Protein AF-X1V3J0-F1 (afdb_monomer)

InterPro domains:
  IPR014027 UDP-glucose/GDP-mannose dehydrogenase, C-terminal [PF03720] (26-99)
  IPR014027 UDP-glucose/GDP-mannose dehydrogenase, C-terminal [SM00984] (26-99)
  IPR017476 UDP-glucose/GDP-mannose dehydrogenase [PIRSF000124] (13-97)
  IPR028359 UDP-N-acetyl-D-mannosamine/glucosamine dehydrogenase [PIRSF500136] (1-100)
  IPR028359 UDP-N-acetyl-D-mannosamine/glucosamine dehydrogenase [PTHR43491] (1-100)
  IPR036220 UDP-glucose/GDP-mannose dehydrogenase, C-terminal domain superfamily [SSF52413] (12-100)

Foldseek 3Di:
DLVVVLVVVQVVCVVVPHHLAAAEEEEEDQALAAPDLHNVVGSSLVNVVVSVVSNHHYAYAYPNDQWDDDPPDIHGHDDDDPVSVVRGSYYHYSYDYPVD

Structure (mmCIF, N/CA/C/O backbone):
data_AF-X1V3J0-F1
#
_entry.id   AF-X1V3J0-F1
#
loop_
_atom_site.group_PDB
_atom_site.id
_atom_site.type_symbol
_atom_site.label_atom_id
_atom_site.label_alt_id
_atom_site.label_comp_id
_atom_site.label_asym_id
_atom_site.label_entity_id
_atom_site.label_seq_id
_atom_site.pdbx_PDB_ins_code
_atom_site.Cartn_x
_atom_site.Cartn_y
_atom_site.Cartn_z
_atom_site.occupancy
_atom_site.B_iso_or_equiv
_atom_site.auth_seq_id
_atom_site.auth_comp_id
_atom_site.auth_asym_id
_atom_site.auth_atom_id
_atom_site.pdbx_PDB_model_num
ATOM 1 N N . MET A 1 1 ? -3.142 12.575 -9.954 1.00 85.50 1 MET A N 1
ATOM 2 C CA . MET A 1 1 ? -4.172 11.800 -9.226 1.00 85.50 1 MET A CA 1
ATOM 3 C C . MET A 1 1 ? -3.793 11.268 -7.834 1.00 85.50 1 MET A C 1
ATOM 5 O O . MET A 1 1 ? -4.730 11.029 -7.088 1.00 85.50 1 MET A O 1
ATOM 9 N N . PRO A 1 2 ? -2.517 11.148 -7.395 1.00 94.25 2 PRO A N 1
ATOM 10 C CA . PRO A 1 2 ? -2.204 10.645 -6.043 1.00 94.25 2 PRO A CA 1
ATOM 11 C C . PRO A 1 2 ? -2.927 11.350 -4.882 1.00 94.25 2 PRO A C 1
ATOM 13 O O . PRO A 1 2 ? -3.399 10.690 -3.968 1.00 94.25 2 PRO A O 1
ATOM 16 N N . PHE A 1 3 ? -3.080 12.678 -4.946 1.00 96.25 3 PHE A N 1
ATOM 17 C CA . PHE A 1 3 ? -3.808 13.443 -3.927 1.00 96.25 3 PHE A CA 1
ATOM 18 C C . PHE A 1 3 ? -5.283 13.051 -3.825 1.00 96.25 3 PHE A C 1
ATOM 20 O O . PHE A 1 3 ? -5.779 12.847 -2.725 1.00 96.25 3 PHE A O 1
ATOM 27 N N . TYR A 1 4 ? -5.959 12.890 -4.966 1.00 97.38 4 TYR A N 1
ATOM 28 C CA . TYR A 1 4 ? -7.360 12.475 -4.996 1.00 97.38 4 TYR A CA 1
ATOM 29 C C . TYR A 1 4 ? -7.553 11.097 -4.352 1.00 97.38 4 TYR A C 1
ATOM 31 O O . TYR A 1 4 ? -8.490 10.909 -3.587 1.00 97.38 4 TYR A O 1
ATOM 39 N N . VAL A 1 5 ? -6.637 10.155 -4.607 1.00 96.94 5 VAL A N 1
ATOM 40 C CA . VAL A 1 5 ? -6.682 8.820 -3.989 1.00 96.94 5 VAL A CA 1
ATOM 41 C C . VAL A 1 5 ? -6.583 8.917 -2.466 1.00 96.94 5 VAL A C 1
ATOM 43 O O . VAL A 1 5 ? -7.355 8.271 -1.769 1.00 96.94 5 VAL A O 1
ATOM 46 N N . VAL A 1 6 ? -5.678 9.749 -1.944 1.00 97.62 6 VAL A N 1
ATOM 47 C CA . VAL A 1 6 ? -5.508 9.934 -0.494 1.00 97.62 6 VAL A CA 1
ATOM 48 C C . VAL A 1 6 ? -6.723 10.613 0.143 1.00 97.62 6 VAL A C 1
ATOM 50 O O . VAL A 1 6 ? -7.170 10.176 1.203 1.00 97.62 6 VAL A O 1
ATOM 53 N N . GLU A 1 7 ? -7.293 11.636 -0.497 1.00 97.75 7 GLU A N 1
ATOM 54 C CA . GLU A 1 7 ? -8.536 12.270 -0.032 1.00 97.75 7 GLU A CA 1
ATOM 55 C C . GLU A 1 7 ? -9.693 11.270 -0.016 1.00 97.75 7 GLU A C 1
ATOM 57 O O . GLU A 1 7 ? -10.337 11.079 1.014 1.00 97.75 7 GLU A O 1
ATOM 62 N N . ARG A 1 8 ? -9.888 10.531 -1.112 1.00 97.81 8 ARG A N 1
ATOM 63 C CA . ARG A 1 8 ? -10.956 9.536 -1.207 1.00 97.81 8 ARG A CA 1
ATOM 64 C C . ARG A 1 8 ? -10.800 8.411 -0.184 1.00 97.81 8 ARG A C 1
ATOM 66 O O . ARG A 1 8 ? -11.783 7.980 0.410 1.00 97.81 8 ARG A O 1
ATOM 73 N N . LEU A 1 9 ? -9.570 7.955 0.046 1.00 97.62 9 LEU A N 1
ATOM 74 C CA . LEU A 1 9 ? -9.253 6.974 1.083 1.00 97.62 9 LEU A CA 1
ATOM 75 C C . LEU A 1 9 ? -9.597 7.517 2.478 1.00 97.62 9 LEU A C 1
ATOM 77 O O . LEU A 1 9 ? -10.180 6.798 3.284 1.00 97.62 9 LEU A O 1
ATOM 81 N N . THR A 1 10 ? -9.299 8.792 2.742 1.00 97.81 10 THR A N 1
ATOM 82 C CA . THR A 1 10 ? -9.641 9.463 4.009 1.00 97.81 10 THR A CA 1
ATOM 83 C C . THR A 1 10 ? -11.155 9.513 4.222 1.00 97.81 10 THR A C 1
ATOM 85 O O . THR A 1 10 ? -11.638 9.196 5.306 1.00 97.81 10 THR A O 1
ATOM 88 N N . GLU A 1 11 ? -11.922 9.867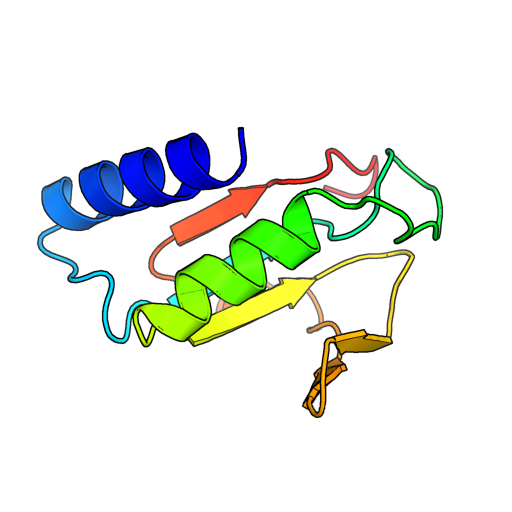 3.188 1.00 98.06 11 GLU A N 1
ATOM 89 C CA . GLU A 1 11 ? -13.389 9.873 3.237 1.00 98.06 11 GLU A CA 1
ATOM 90 C C . GLU A 1 11 ? -13.963 8.488 3.551 1.00 98.06 11 GLU A C 1
ATOM 92 O O . GLU A 1 11 ? -14.861 8.378 4.384 1.00 98.06 11 GLU A O 1
ATOM 97 N N . ILE A 1 12 ? -13.437 7.434 2.916 1.00 98.31 12 ILE A N 1
ATOM 98 C CA . ILE A 1 12 ? -13.880 6.051 3.146 1.00 98.31 12 ILE A CA 1
ATOM 99 C C . ILE A 1 12 ? -13.581 5.628 4.586 1.00 98.31 12 ILE A C 1
ATOM 101 O O . ILE A 1 12 ? -14.480 5.158 5.276 1.00 98.31 12 ILE A O 1
ATOM 105 N N . LEU A 1 13 ? -12.359 5.845 5.082 1.00 98.31 13 LEU A N 1
ATOM 106 C CA . LEU A 1 13 ? -12.008 5.524 6.472 1.00 98.31 13 LEU A CA 1
ATOM 107 C C . LEU A 1 13 ? -12.918 6.252 7.479 1.00 98.31 13 LEU A C 1
ATOM 109 O O . LEU A 1 13 ? -13.386 5.649 8.449 1.00 98.31 13 LEU A O 1
ATOM 113 N N . ASN A 1 14 ? -13.259 7.515 7.210 1.00 97.94 14 ASN A N 1
ATOM 114 C CA . ASN A 1 14 ? -14.159 8.297 8.059 1.00 97.94 14 ASN A CA 1
ATOM 115 C C . ASN A 1 14 ? -15.584 7.724 8.126 1.00 97.94 14 ASN A C 1
ATOM 117 O O . ASN A 1 14 ? -16.217 7.822 9.179 1.00 97.94 14 ASN A O 1
ATOM 121 N N . GLN A 1 15 ? -16.084 7.073 7.069 1.00 98.25 15 GLN A N 1
ATOM 122 C CA . GLN A 1 15 ? -17.380 6.370 7.112 1.00 98.25 15 GLN A CA 1
ATOM 123 C C . GLN A 1 15 ? -17.388 5.240 8.153 1.00 98.25 15 GLN A C 1
ATOM 125 O O . GLN A 1 15 ? -18.432 4.931 8.725 1.00 98.25 15 GLN A O 1
ATOM 130 N N . HIS A 1 16 ? -16.214 4.682 8.456 1.00 97.69 16 HIS A N 1
ATOM 131 C CA . HIS A 1 16 ? -16.005 3.652 9.472 1.00 97.69 16 HIS A CA 1
ATOM 132 C C . HIS A 1 16 ? -15.494 4.210 10.810 1.00 97.69 16 HIS A C 1
ATOM 134 O O . HIS A 1 16 ? -15.184 3.437 11.713 1.00 97.69 16 HIS A O 1
ATOM 140 N N . ARG A 1 17 ? -15.442 5.543 10.970 1.00 97.94 17 ARG A N 1
ATOM 141 C CA . ARG A 1 17 ? -14.883 6.237 12.148 1.00 97.94 17 ARG A CA 1
ATOM 142 C C . ARG A 1 17 ? -13.413 5.897 12.413 1.00 97.94 17 ARG A C 1
ATOM 144 O O . ARG A 1 17 ? -12.965 5.926 13.557 1.00 97.94 17 ARG A O 1
ATOM 151 N N . ILE A 1 18 ? -12.670 5.587 11.355 1.00 98.25 18 ILE A N 1
ATOM 152 C CA . ILE A 1 18 ? -11.234 5.335 11.417 1.00 98.25 18 ILE A CA 1
ATOM 153 C C . ILE A 1 18 ? -10.525 6.613 10.977 1.00 98.25 18 ILE A C 1
ATOM 155 O O . ILE A 1 18 ? -10.721 7.099 9.865 1.00 98.25 18 ILE A O 1
ATOM 159 N N . CYS A 1 19 ? -9.704 7.178 11.857 1.00 97.75 19 CYS A N 1
ATOM 160 C CA . CYS A 1 19 ? -8.856 8.313 11.512 1.00 97.75 19 CYS A CA 1
ATOM 161 C C . CYS A 1 19 ? -7.723 7.851 10.594 1.00 97.75 19 CYS A C 1
ATOM 163 O O . CYS A 1 19 ? -7.133 6.804 10.834 1.00 97.75 19 CYS A O 1
ATOM 165 N N . LEU A 1 20 ? -7.353 8.660 9.596 1.00 98.00 20 LEU A N 1
ATOM 166 C CA . LEU A 1 20 ? -6.206 8.339 8.740 1.00 98.00 20 LEU A CA 1
ATOM 167 C C . LEU A 1 20 ? -4.888 8.246 9.531 1.00 98.00 20 LEU A C 1
ATOM 169 O O . LEU A 1 20 ? -4.055 7.387 9.249 1.00 98.00 20 LEU A O 1
ATOM 173 N N . ASN A 1 21 ? -4.709 9.117 10.527 1.00 98.25 21 ASN A N 1
ATOM 174 C CA . ASN A 1 21 ? -3.570 9.042 11.435 1.00 98.25 21 ASN A CA 1
ATOM 175 C C . ASN A 1 21 ? -3.631 7.721 12.215 1.00 98.25 21 ASN A C 1
ATOM 177 O O . ASN A 1 21 ? -4.600 7.455 12.926 1.00 98.25 21 ASN A O 1
ATOM 181 N N . GLY A 1 22 ? -2.600 6.894 12.057 1.00 98.12 22 GLY A N 1
ATOM 182 C CA . GLY A 1 22 ? -2.506 5.577 12.673 1.00 98.12 22 GLY A CA 1
ATOM 183 C C . GLY A 1 22 ? -3.229 4.453 11.927 1.00 98.12 22 GLY A C 1
ATOM 184 O O . GLY A 1 22 ? -3.012 3.296 12.301 1.00 98.12 22 GLY A O 1
ATOM 185 N N . ALA A 1 23 ? -4.010 4.754 10.878 1.00 98.38 23 ALA A N 1
ATOM 186 C CA . ALA A 1 23 ? -4.683 3.742 10.063 1.00 98.38 23 ALA A CA 1
ATOM 187 C C . ALA A 1 23 ? -3.672 2.811 9.391 1.00 98.38 23 ALA A C 1
ATOM 189 O O . ALA A 1 23 ? -2.640 3.251 8.878 1.00 98.38 23 ALA A O 1
ATOM 190 N N . ARG A 1 24 ? -3.984 1.520 9.369 1.00 98.38 24 ARG A N 1
ATOM 191 C CA . ARG A 1 24 ? -3.199 0.460 8.737 1.00 98.38 24 ARG A CA 1
ATOM 192 C C . ARG A 1 24 ? -3.654 0.296 7.297 1.00 98.38 24 ARG A C 1
ATOM 194 O O . ARG A 1 24 ? -4.735 -0.220 7.031 1.00 98.38 24 ARG A O 1
ATOM 201 N N . ILE A 1 25 ? -2.818 0.732 6.367 1.00 98.38 25 ILE A N 1
ATOM 202 C CA . ILE A 1 25 ? -3.113 0.709 4.937 1.00 98.38 25 ILE A CA 1
ATOM 203 C C . ILE A 1 25 ? -2.225 -0.337 4.281 1.00 98.38 25 ILE A C 1
ATOM 205 O O . ILE A 1 25 ? -0.997 -0.232 4.329 1.00 98.38 25 ILE A O 1
ATOM 209 N N . LEU A 1 26 ? -2.846 -1.327 3.643 1.00 98.25 26 LEU A N 1
ATOM 210 C CA . LEU A 1 26 ? -2.140 -2.301 2.818 1.00 98.25 26 LEU A CA 1
ATOM 211 C C . LEU A 1 26 ? -2.250 -1.906 1.347 1.00 98.25 26 LEU A C 1
ATOM 213 O O . LEU A 1 26 ? -3.340 -1.875 0.784 1.00 98.25 26 LEU A O 1
ATOM 217 N N . ILE A 1 27 ? -1.115 -1.636 0.714 1.00 98.00 27 ILE A N 1
ATOM 218 C CA . ILE A 1 27 ? -1.037 -1.336 -0.713 1.00 98.00 27 ILE A CA 1
ATOM 219 C C . ILE A 1 27 ? -0.735 -2.615 -1.494 1.00 98.00 27 ILE A C 1
ATOM 221 O O . ILE A 1 27 ? 0.239 -3.309 -1.206 1.00 98.00 27 ILE A O 1
ATOM 225 N N . LEU A 1 28 ? -1.552 -2.909 -2.504 1.00 97.81 28 LEU A N 1
ATOM 226 C CA . LEU A 1 28 ? -1.322 -4.001 -3.445 1.00 97.81 28 LEU A CA 1
ATOM 227 C C . LEU A 1 28 ? -0.790 -3.439 -4.768 1.00 97.81 28 LEU A C 1
ATOM 229 O O . LEU A 1 28 ? -1.480 -2.699 -5.479 1.00 97.81 28 LEU A O 1
ATOM 233 N N . GLY A 1 29 ? 0.458 -3.799 -5.065 1.00 96.81 29 GLY A N 1
ATOM 234 C CA . GLY A 1 29 ? 1.233 -3.314 -6.201 1.00 96.81 29 GLY A CA 1
ATOM 235 C C . GLY A 1 29 ? 1.860 -1.950 -5.922 1.00 96.81 29 GLY A C 1
ATOM 236 O O . GLY A 1 29 ? 1.207 -1.066 -5.373 1.00 96.81 29 GLY A O 1
ATOM 237 N N . VAL A 1 30 ? 3.124 -1.773 -6.290 1.00 97.19 30 VAL A N 1
ATOM 238 C CA . VAL A 1 30 ? 3.843 -0.485 -6.236 1.00 97.19 30 VAL A CA 1
ATOM 239 C C . VAL A 1 30 ? 4.504 -0.126 -7.563 1.00 97.19 30 VAL A C 1
ATOM 241 O O . VAL A 1 30 ? 5.079 0.955 -7.696 1.00 97.19 30 VAL A O 1
ATOM 244 N N . THR A 1 31 ? 4.429 -1.012 -8.548 1.00 96.44 31 THR A N 1
ATOM 245 C CA . THR A 1 31 ? 4.996 -0.809 -9.879 1.00 96.44 31 THR A CA 1
ATOM 246 C C . THR A 1 31 ? 4.210 0.236 -10.679 1.00 96.44 31 THR A C 1
ATOM 248 O O . THR A 1 31 ? 3.099 0.634 -10.344 1.00 96.44 31 THR A O 1
ATOM 251 N N . TYR A 1 32 ? 4.828 0.766 -11.729 1.00 92.44 32 TYR A N 1
ATOM 252 C CA . TYR A 1 32 ? 4.219 1.739 -12.630 1.00 92.44 32 TYR A CA 1
ATOM 253 C C . TYR A 1 32 ? 3.196 1.084 -13.568 1.00 92.44 32 TYR A C 1
ATOM 255 O O . TYR A 1 32 ? 2.240 1.730 -14.003 1.00 92.44 32 TYR A O 1
ATOM 263 N N . LYS A 1 33 ? 3.395 -0.197 -13.896 1.00 92.44 33 LYS A N 1
ATOM 264 C CA . LYS A 1 33 ? 2.511 -0.971 -14.766 1.00 92.44 33 LYS A CA 1
ATOM 265 C C . LYS A 1 33 ? 2.375 -2.400 -14.273 1.00 92.44 33 LYS A C 1
ATOM 267 O O . LYS A 1 33 ? 3.280 -2.961 -13.665 1.00 92.44 33 LYS A O 1
ATOM 272 N N . LYS A 1 34 ? 1.250 -2.989 -14.668 1.00 95.31 34 LYS A N 1
ATOM 273 C CA . LYS A 1 34 ? 0.945 -4.404 -14.516 1.00 95.31 34 LYS A CA 1
ATOM 274 C C . LYS A 1 34 ? 2.111 -5.288 -14.972 1.00 95.31 34 LYS A C 1
ATOM 276 O O . LYS A 1 34 ? 2.663 -5.100 -16.053 1.00 95.31 34 LYS A O 1
ATOM 281 N N . ASP A 1 35 ? 2.424 -6.251 -14.116 1.00 93.44 35 ASP A N 1
ATOM 282 C CA . ASP A 1 35 ? 3.313 -7.397 -14.334 1.00 93.44 35 ASP A CA 1
ATOM 283 C C . ASP A 1 35 ? 4.768 -7.076 -14.732 1.00 93.44 35 ASP A C 1
ATOM 285 O O . ASP A 1 35 ? 5.453 -7.902 -15.338 1.00 93.44 35 ASP A O 1
ATOM 289 N N . ILE A 1 36 ? 5.270 -5.889 -14.365 1.00 93.69 36 ILE A N 1
ATOM 290 C CA . ILE A 1 36 ? 6.670 -5.494 -14.584 1.00 93.69 36 ILE A CA 1
ATOM 291 C C . ILE A 1 36 ? 7.307 -4.915 -13.320 1.00 93.69 36 ILE A C 1
ATOM 293 O O . ILE A 1 36 ? 6.644 -4.261 -12.528 1.00 93.69 36 ILE A O 1
ATOM 297 N N . ALA A 1 37 ? 8.621 -5.076 -13.166 1.00 94.69 37 ALA A N 1
ATOM 298 C CA . ALA A 1 37 ? 9.391 -4.537 -12.042 1.00 94.69 37 ALA A CA 1
ATOM 299 C C . ALA A 1 37 ? 9.902 -3.100 -12.305 1.00 94.69 37 ALA A C 1
ATOM 301 O O . ALA A 1 37 ? 11.099 -2.837 -12.199 1.00 94.69 37 ALA A O 1
ATOM 302 N N . ASP A 1 38 ? 9.020 -2.170 -12.690 1.00 93.88 38 ASP A N 1
ATOM 303 C CA . ASP A 1 38 ? 9.393 -0.764 -12.929 1.00 93.88 38 ASP A CA 1
ATOM 304 C C . ASP A 1 38 ? 8.728 0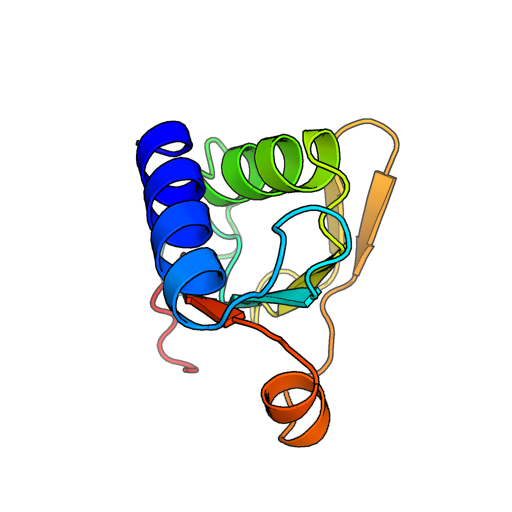.161 -11.910 1.00 93.88 38 ASP A C 1
ATOM 306 O O . ASP A 1 38 ? 7.507 0.207 -11.814 1.00 93.88 38 ASP A O 1
ATOM 310 N N . LEU A 1 39 ? 9.533 0.905 -11.156 1.00 93.25 39 LEU A N 1
ATOM 311 C CA . LEU A 1 39 ? 9.075 1.872 -10.152 1.00 93.25 39 LEU A CA 1
ATOM 312 C C . LEU A 1 39 ? 9.172 3.323 -10.629 1.00 93.25 39 LEU A C 1
ATOM 314 O O . LEU A 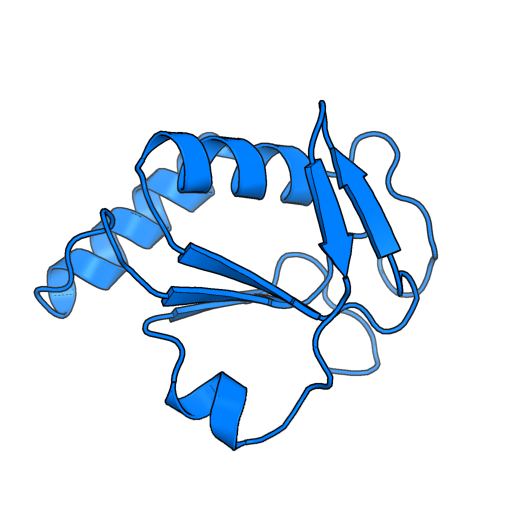1 39 ? 8.718 4.229 -9.924 1.00 93.25 39 LEU A O 1
ATOM 318 N N . ARG A 1 40 ? 9.788 3.574 -11.790 1.00 92.00 40 ARG A N 1
ATOM 319 C CA . ARG A 1 40 ? 9.989 4.936 -12.292 1.00 92.00 40 ARG A CA 1
ATOM 320 C C . ARG A 1 40 ? 8.635 5.591 -12.508 1.00 92.00 40 ARG A C 1
ATOM 322 O O . ARG A 1 40 ? 7.747 4.995 -13.107 1.00 92.00 40 ARG A O 1
ATOM 329 N N . GLU A 1 41 ? 8.485 6.807 -11.988 1.00 89.75 41 GLU A N 1
ATOM 330 C CA . GLU A 1 41 ? 7.229 7.564 -12.051 1.00 89.75 41 GLU A CA 1
ATOM 331 C C . GLU A 1 41 ? 6.012 6.823 -11.456 1.00 89.75 41 GLU A C 1
ATOM 333 O O . GLU A 1 41 ? 4.867 7.187 -11.737 1.00 89.75 41 GLU A O 1
ATOM 338 N N . SER A 1 42 ? 6.222 5.797 -10.616 1.00 95.25 42 SER A N 1
ATOM 339 C CA . SER A 1 42 ? 5.110 5.066 -10.011 1.00 95.25 42 SER A CA 1
ATOM 340 C C . SER A 1 42 ? 4.271 6.003 -9.128 1.00 95.25 42 SER A C 1
ATOM 342 O O . SER A 1 42 ? 4.782 6.587 -8.160 1.00 95.25 42 SER A O 1
ATOM 344 N N . PRO A 1 43 ? 2.958 6.141 -9.399 1.00 94.69 43 PRO A N 1
ATOM 345 C CA . PRO A 1 43 ? 2.081 6.966 -8.578 1.00 94.69 43 PRO A CA 1
ATOM 346 C C . PRO A 1 43 ? 1.929 6.401 -7.160 1.00 94.69 43 PRO A C 1
ATOM 348 O O . PRO A 1 43 ? 1.655 7.174 -6.238 1.00 94.69 43 PRO A O 1
ATOM 351 N N . ALA A 1 44 ? 2.149 5.093 -6.972 1.00 96.31 44 ALA A N 1
ATOM 352 C CA . ALA A 1 44 ? 2.076 4.422 -5.679 1.00 96.31 44 ALA A CA 1
ATOM 353 C C . ALA A 1 44 ? 3.099 4.990 -4.689 1.00 96.31 44 ALA A C 1
ATOM 355 O O . ALA A 1 44 ? 2.752 5.260 -3.543 1.00 96.31 44 ALA A O 1
ATOM 356 N N . LEU A 1 45 ? 4.322 5.292 -5.141 1.00 96.56 45 LEU A N 1
ATOM 357 C CA . LEU A 1 45 ? 5.360 5.887 -4.288 1.00 96.56 45 LEU A CA 1
ATOM 358 C C . LEU A 1 45 ? 4.936 7.259 -3.749 1.00 96.56 45 LEU A C 1
ATOM 360 O O . LEU A 1 45 ? 5.145 7.582 -2.579 1.00 96.56 45 LEU A O 1
ATOM 364 N N . LYS A 1 46 ? 4.272 8.064 -4.586 1.00 96.62 46 LYS A N 1
ATOM 365 C CA . LYS A 1 46 ? 3.732 9.362 -4.164 1.00 96.62 46 LYS A CA 1
ATOM 366 C C . LYS A 1 46 ? 2.561 9.203 -3.194 1.00 96.62 46 LYS A C 1
ATOM 368 O O . LYS A 1 46 ? 2.445 10.009 -2.275 1.00 96.62 46 LYS A O 1
ATOM 373 N N . ILE A 1 47 ? 1.716 8.187 -3.377 1.00 97.75 47 ILE A N 1
ATOM 374 C CA . ILE A 1 47 ? 0.636 7.857 -2.436 1.00 97.75 47 ILE A CA 1
ATOM 375 C C . ILE A 1 47 ? 1.222 7.458 -1.076 1.00 97.75 47 ILE A C 1
ATOM 377 O O . ILE A 1 47 ? 0.834 8.056 -0.078 1.00 97.75 47 ILE A O 1
ATOM 381 N N . ILE A 1 48 ? 2.200 6.543 -1.039 1.00 97.44 48 ILE A N 1
ATOM 382 C CA . ILE A 1 48 ? 2.894 6.114 0.191 1.00 97.44 48 ILE A CA 1
ATOM 383 C C . ILE A 1 48 ? 3.411 7.329 0.960 1.00 97.44 48 ILE A C 1
ATOM 385 O O . ILE A 1 48 ? 3.060 7.525 2.121 1.00 97.44 48 ILE A O 1
ATOM 389 N N . LYS A 1 49 ? 4.149 8.214 0.281 1.00 96.56 49 LYS A N 1
ATOM 390 C CA . LYS A 1 49 ? 4.683 9.439 0.890 1.00 96.56 49 LYS A CA 1
ATOM 391 C C . LYS A 1 49 ? 3.593 10.345 1.469 1.00 96.56 49 LYS A C 1
ATOM 393 O O . LYS A 1 49 ? 3.780 10.937 2.527 1.00 96.56 49 LYS A O 1
ATOM 398 N N . LEU A 1 50 ? 2.466 10.508 0.775 1.00 97.44 50 LEU A N 1
ATOM 399 C CA . LEU A 1 50 ? 1.362 11.350 1.249 1.00 97.44 50 LEU A CA 1
ATOM 400 C C . LEU A 1 50 ? 0.633 10.739 2.452 1.00 97.44 50 LEU A C 1
ATOM 402 O O . LEU A 1 50 ? 0.242 11.483 3.348 1.00 97.44 50 LEU A O 1
ATOM 406 N N . LEU A 1 51 ? 0.467 9.416 2.473 1.00 97.75 51 LEU A N 1
ATOM 407 C CA . LEU A 1 51 ? -0.138 8.685 3.587 1.00 97.75 51 LEU A CA 1
ATOM 408 C C . LEU A 1 51 ? 0.751 8.743 4.834 1.00 97.75 51 LEU A C 1
ATOM 410 O O . LEU A 1 51 ? 0.271 9.092 5.909 1.00 97.75 51 LEU A O 1
ATOM 414 N N . GLU A 1 52 ? 2.052 8.494 4.685 1.00 96.62 52 GLU A N 1
ATOM 415 C CA . GLU A 1 52 ? 3.004 8.567 5.800 1.00 96.62 52 GLU A CA 1
ATOM 416 C C . GLU A 1 52 ? 3.148 9.984 6.357 1.00 96.62 52 GLU A C 1
ATOM 418 O O . GLU A 1 52 ? 3.224 10.156 7.568 1.00 96.62 52 GLU A O 1
ATOM 423 N N . LYS A 1 53 ? 3.090 11.021 5.509 1.00 97.00 53 LYS A N 1
ATOM 424 C CA . LYS A 1 53 ? 3.023 12.423 5.967 1.00 97.00 53 LYS A CA 1
ATOM 425 C C . LYS A 1 53 ? 1.801 12.730 6.837 1.00 97.00 53 LYS A C 1
ATOM 427 O O . LYS A 1 53 ? 1.793 13.749 7.519 1.00 97.00 53 LYS A O 1
ATOM 432 N N . ARG A 1 54 ? 0.756 11.903 6.766 1.00 97.31 54 ARG A N 1
ATOM 433 C CA . ARG A 1 54 ? -0.447 11.984 7.606 1.00 97.31 54 ARG A CA 1
ATOM 434 C C . ARG A 1 54 ? -0.429 10.942 8.732 1.00 97.31 54 ARG A C 1
ATOM 436 O O . ARG A 1 54 ? -1.477 10.672 9.313 1.00 97.31 54 ARG A O 1
ATOM 443 N N . GLU A 1 55 ? 0.744 10.382 9.038 1.00 98.06 55 GLU A N 1
ATOM 444 C CA . GLU A 1 55 ? 0.985 9.399 10.103 1.00 98.06 55 GLU A CA 1
ATOM 445 C C . GLU A 1 55 ? 0.230 8.067 9.915 1.00 98.06 5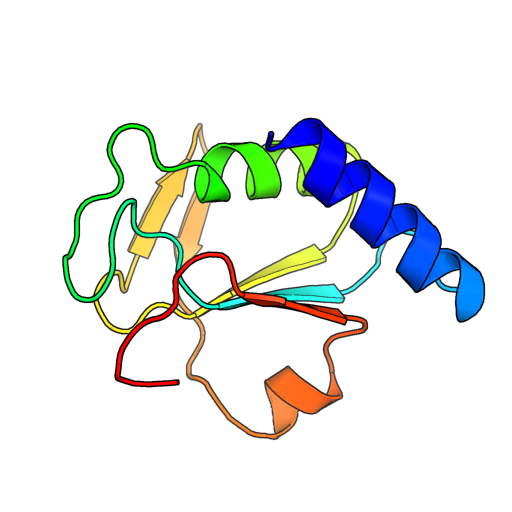5 GL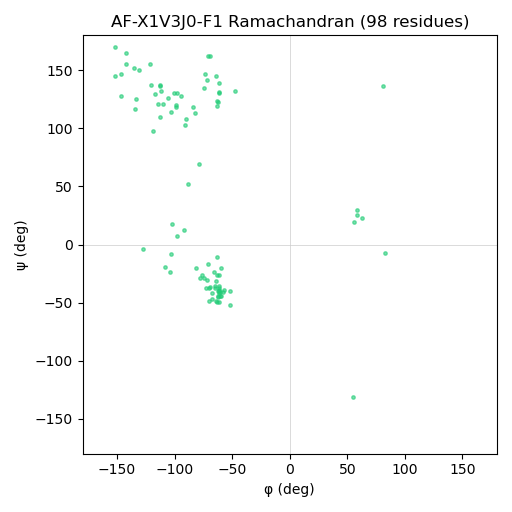U A C 1
ATOM 447 O O . GLU A 1 55 ? -0.009 7.329 10.873 1.00 98.06 55 GLU A O 1
ATOM 452 N N . ALA A 1 56 ? -0.166 7.730 8.683 1.00 98.38 56 ALA A N 1
ATOM 453 C CA . ALA A 1 56 ? -0.732 6.417 8.388 1.00 98.38 56 ALA A CA 1
ATOM 454 C C . ALA A 1 56 ? 0.360 5.333 8.395 1.00 98.38 56 ALA A C 1
ATOM 456 O O . ALA A 1 56 ? 1.503 5.559 7.988 1.00 98.38 56 ALA A O 1
ATOM 457 N N . LYS A 1 57 ? -0.005 4.122 8.816 1.00 98.00 57 LYS A N 1
ATOM 458 C CA . LYS A 1 57 ? 0.870 2.945 8.839 1.00 98.00 57 LYS A CA 1
ATOM 459 C C . LYS A 1 57 ? 0.732 2.195 7.526 1.00 98.00 57 LYS A C 1
ATOM 461 O O . LYS A 1 57 ? -0.245 1.480 7.317 1.00 98.00 57 LYS A O 1
ATOM 466 N N . VAL A 1 58 ? 1.711 2.354 6.644 1.00 97.69 58 VAL A N 1
ATOM 467 C CA . VAL A 1 58 ? 1.672 1.759 5.307 1.00 97.69 58 VAL A CA 1
ATOM 4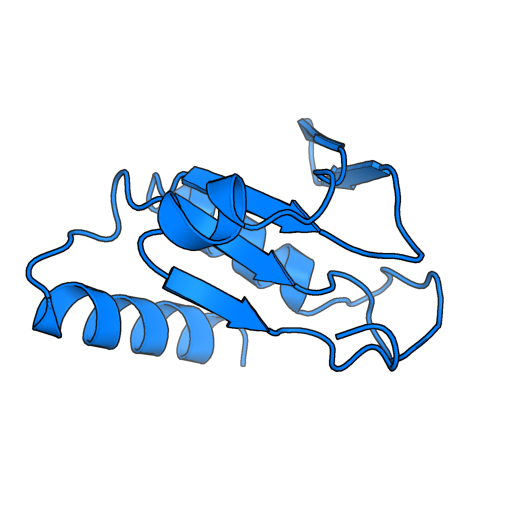68 C C . VAL A 1 58 ? 2.474 0.461 5.269 1.00 97.69 58 VAL A C 1
ATOM 470 O O . VAL A 1 58 ? 3.625 0.404 5.690 1.00 97.69 58 VAL A O 1
ATOM 473 N N . SER A 1 59 ? 1.859 -0.591 4.743 1.00 97.62 59 SER A N 1
ATOM 474 C CA . SER A 1 59 ? 2.525 -1.820 4.303 1.00 97.62 59 SER A CA 1
ATOM 475 C C . SER A 1 59 ? 2.228 -2.030 2.826 1.00 97.62 59 SER A C 1
ATOM 477 O O . SER A 1 59 ? 1.209 -1.552 2.328 1.00 97.62 59 SER A O 1
ATOM 479 N N . TYR A 1 60 ? 3.091 -2.745 2.111 1.00 97.94 60 TYR A N 1
ATOM 480 C CA . TYR A 1 60 ? 2.840 -3.063 0.709 1.00 97.94 60 TYR A CA 1
ATOM 481 C C . TYR A 1 60 ? 3.146 -4.520 0.406 1.00 97.94 60 TYR A C 1
ATOM 483 O O . TYR A 1 60 ? 4.017 -5.129 1.028 1.00 97.94 60 TYR A O 1
ATOM 491 N N . HIS A 1 61 ? 2.439 -5.044 -0.584 1.00 98.06 61 HIS A N 1
ATOM 492 C CA . HIS A 1 61 ? 2.797 -6.262 -1.279 1.00 98.06 61 HIS A CA 1
ATOM 493 C C . HIS A 1 61 ? 2.989 -5.951 -2.761 1.00 98.06 61 HIS A C 1
ATOM 495 O O . HIS A 1 61 ? 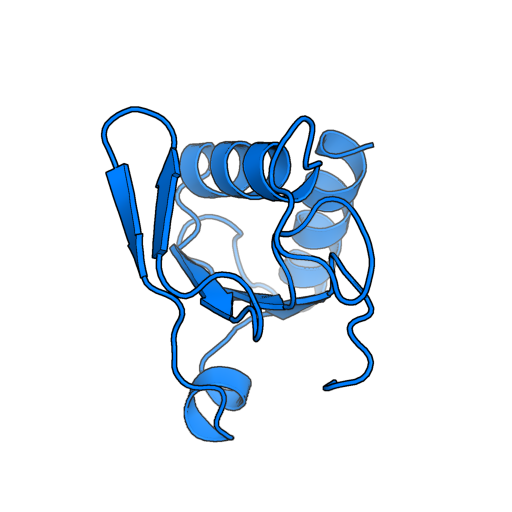2.166 -5.253 -3.355 1.00 98.06 61 HIS A O 1
ATOM 501 N N . ASP A 1 62 ? 4.033 -6.503 -3.369 1.00 97.31 62 ASP A N 1
ATOM 502 C CA . ASP A 1 62 ? 4.198 -6.526 -4.819 1.00 97.31 62 ASP A CA 1
ATOM 503 C C . ASP A 1 62 ? 4.916 -7.818 -5.249 1.00 97.31 62 ASP A C 1
ATOM 505 O O . ASP A 1 62 ? 5.970 -8.138 -4.695 1.00 97.31 62 ASP A O 1
ATOM 509 N N . PRO A 1 63 ? 4.371 -8.585 -6.214 1.00 96.81 63 PRO A N 1
ATOM 510 C CA . PRO A 1 63 ? 4.976 -9.846 -6.638 1.00 96.81 63 PRO A CA 1
ATOM 511 C C . PRO A 1 63 ? 6.286 -9.668 -7.427 1.00 96.81 63 PRO A C 1
ATOM 513 O O . PRO A 1 63 ? 7.051 -10.624 -7.550 1.00 96.81 63 PRO A O 1
ATOM 516 N N . HIS A 1 64 ? 6.569 -8.470 -7.947 1.00 96.31 64 HIS A N 1
ATOM 517 C CA . HIS A 1 64 ? 7.757 -8.165 -8.752 1.00 96.31 64 HIS A CA 1
ATOM 518 C C . HIS A 1 64 ? 8.785 -7.298 -8.011 1.00 96.31 64 HIS A C 1
ATOM 520 O O . HIS A 1 64 ? 9.954 -7.281 -8.397 1.00 96.31 64 HIS A O 1
ATOM 526 N N . ILE A 1 65 ? 8.383 -6.599 -6.944 1.00 96.94 65 ILE A N 1
ATOM 527 C CA . ILE A 1 65 ? 9.251 -5.729 -6.138 1.00 96.94 65 ILE A CA 1
ATOM 528 C C . ILE A 1 65 ? 9.321 -6.236 -4.694 1.00 96.94 65 ILE A C 1
ATOM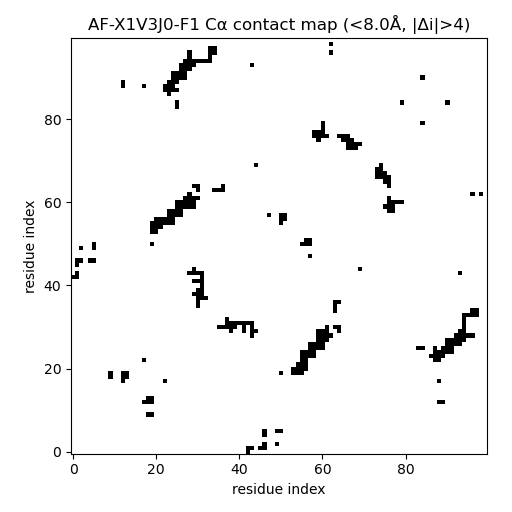 530 O O . ILE A 1 65 ? 8.485 -5.916 -3.856 1.00 96.94 65 ILE A O 1
ATOM 534 N N . ALA A 1 66 ? 10.381 -6.983 -4.374 1.00 97.06 66 ALA A N 1
ATOM 535 C CA . ALA A 1 66 ? 10.611 -7.477 -3.014 1.00 97.06 66 ALA A CA 1
ATOM 536 C C . ALA A 1 66 ? 11.055 -6.372 -2.039 1.00 97.06 66 ALA A C 1
ATOM 538 O O . ALA A 1 66 ? 10.681 -6.381 -0.866 1.00 97.06 66 ALA A O 1
ATOM 539 N N . THR A 1 67 ? 11.879 -5.432 -2.511 1.00 97.31 67 THR A N 1
ATOM 540 C CA . THR A 1 67 ? 12.315 -4.272 -1.728 1.00 97.31 67 THR A CA 1
ATOM 541 C C . THR A 1 67 ? 12.497 -3.054 -2.615 1.00 97.31 67 THR A C 1
ATOM 543 O O . THR A 1 67 ? 12.990 -3.191 -3.734 1.00 97.31 67 THR A O 1
ATOM 546 N N . PHE A 1 68 ? 12.217 -1.866 -2.089 1.00 96.19 68 PHE A N 1
ATOM 547 C CA . PHE A 1 68 ? 12.608 -0.604 -2.713 1.00 96.19 68 PHE A CA 1
ATOM 548 C C . PHE A 1 68 ? 13.032 0.418 -1.657 1.00 96.19 68 PHE A C 1
ATOM 550 O O . PHE A 1 68 ? 12.767 0.243 -0.466 1.00 96.19 68 PHE A O 1
ATOM 557 N N . SER A 1 69 ? 13.694 1.483 -2.098 1.00 94.69 69 SER A N 1
ATOM 558 C CA . SER A 1 69 ? 14.015 2.634 -1.256 1.00 94.69 69 SER A CA 1
ATOM 559 C C . SER A 1 69 ? 13.227 3.843 -1.734 1.00 94.69 69 SER A C 1
ATOM 561 O O . SER A 1 69 ? 13.131 4.088 -2.937 1.00 94.69 69 SER A O 1
ATOM 563 N N . LEU A 1 70 ? 12.665 4.591 -0.795 1.00 93.50 70 LEU A N 1
ATOM 564 C CA . LEU A 1 70 ? 11.994 5.856 -1.053 1.00 93.50 70 LEU A CA 1
ATOM 565 C C . LEU A 1 70 ? 12.487 6.844 -0.002 1.00 93.50 70 LEU A C 1
ATOM 567 O O . LEU A 1 70 ? 12.282 6.634 1.192 1.00 93.50 70 LEU A O 1
ATOM 571 N N . GLU A 1 71 ? 13.167 7.894 -0.466 1.00 88.62 71 GLU A N 1
ATOM 572 C CA . GLU A 1 71 ? 13.921 8.810 0.402 1.00 88.62 71 GLU A CA 1
ATOM 573 C C . GLU A 1 71 ? 14.932 8.022 1.257 1.00 88.62 71 GLU A C 1
ATOM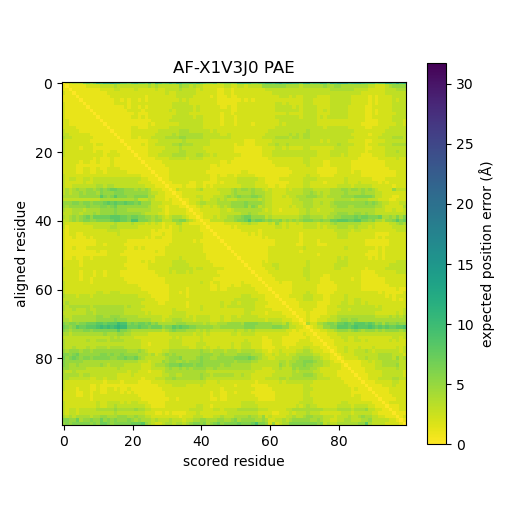 575 O O . GLU A 1 71 ? 15.645 7.172 0.722 1.00 88.62 71 GLU A O 1
ATOM 580 N N . ASP A 1 72 ? 14.968 8.256 2.568 1.00 90.56 72 ASP A N 1
ATOM 581 C CA . ASP A 1 72 ? 15.900 7.605 3.497 1.00 90.56 72 ASP A CA 1
ATOM 582 C C . ASP A 1 72 ? 15.330 6.320 4.126 1.00 90.56 72 ASP A C 1
ATOM 584 O O . ASP A 1 72 ? 15.867 5.794 5.104 1.00 90.56 72 ASP A O 1
ATOM 588 N N . ARG A 1 73 ? 14.217 5.798 3.590 1.00 93.12 73 ARG A N 1
ATOM 589 C CA . ARG A 1 73 ? 13.543 4.595 4.095 1.00 93.12 73 ARG A CA 1
ATOM 590 C C . ARG A 1 73 ? 13.630 3.445 3.103 1.00 93.12 73 ARG A C 1
ATOM 592 O O . ARG A 1 73 ? 13.416 3.603 1.901 1.00 93.12 73 ARG A O 1
ATOM 599 N N . ARG A 1 74 ? 13.897 2.253 3.640 1.00 95.94 74 ARG A N 1
ATOM 600 C CA . ARG A 1 74 ? 13.840 0.989 2.904 1.00 95.94 74 ARG A CA 1
ATOM 601 C C . ARG A 1 74 ? 12.536 0.272 3.217 1.00 95.94 74 ARG A C 1
ATOM 603 O O . ARG A 1 74 ? 12.195 0.069 4.379 1.00 95.94 74 ARG A O 1
ATOM 610 N N . TYR A 1 75 ? 11.855 -0.153 2.167 1.00 97.06 75 TYR A N 1
ATOM 611 C CA . TYR A 1 75 ? 10.572 -0.829 2.215 1.00 97.06 75 TYR A CA 1
ATOM 612 C C . TYR A 1 75 ? 10.747 -2.278 1.780 1.00 97.06 75 TYR A C 1
ATOM 614 O O . TYR A 1 75 ? 11.331 -2.545 0.728 1.00 97.06 75 TYR A O 1
ATOM 622 N N . THR A 1 76 ? 10.188 -3.211 2.545 1.00 97.81 76 THR A N 1
ATOM 623 C CA . THR A 1 76 ? 10.185 -4.644 2.222 1.00 97.81 76 THR A CA 1
ATOM 624 C C . THR A 1 76 ? 8.756 -5.116 2.020 1.00 97.81 76 THR A C 1
ATOM 626 O O . THR A 1 76 ? 7.901 -4.846 2.863 1.00 97.81 76 THR A O 1
ATOM 629 N N . SER A 1 77 ? 8.506 -5.793 0.901 1.00 97.56 77 SER A N 1
ATOM 630 C CA . SER A 1 77 ? 7.193 -6.342 0.585 1.00 97.56 77 SER A CA 1
ATOM 631 C C . SER A 1 77 ? 6.818 -7.356 1.653 1.00 97.56 77 SER A C 1
ATOM 633 O O . SER A 1 77 ? 7.601 -8.255 1.978 1.00 97.56 77 SER A O 1
ATOM 635 N N . ILE A 1 78 ? 5.612 -7.235 2.196 1.00 96.94 78 ILE A N 1
ATOM 636 C CA . ILE A 1 78 ? 5.070 -8.268 3.073 1.00 96.94 78 ILE A CA 1
ATOM 637 C C . ILE A 1 78 ? 4.766 -9.525 2.255 1.00 96.94 78 ILE A C 1
ATOM 639 O O . ILE A 1 78 ? 4.636 -9.470 1.033 1.00 96.94 78 ILE A O 1
ATOM 643 N N . LYS A 1 79 ? 4.610 -10.667 2.924 1.00 94.62 79 LYS A N 1
ATOM 644 C CA . LYS A 1 79 ? 4.035 -11.864 2.302 1.00 94.62 79 LYS A CA 1
ATOM 645 C C . LYS A 1 79 ? 2.515 -11.767 2.378 1.00 94.62 79 LYS A C 1
ATOM 647 O O . LYS A 1 79 ? 1.975 -11.755 3.485 1.00 94.62 79 LYS A O 1
ATOM 652 N N . LEU A 1 80 ? 1.832 -11.729 1.232 1.00 93.69 80 LEU A N 1
ATOM 653 C CA . LEU A 1 80 ? 0.373 -11.634 1.211 1.00 93.69 80 LEU A CA 1
ATOM 654 C C . LEU A 1 80 ? -0.239 -12.883 1.851 1.00 93.69 80 LEU A C 1
ATOM 656 O O . LEU A 1 80 ? 0.048 -14.015 1.458 1.00 93.69 80 LEU A O 1
ATOM 660 N N . ASN A 1 81 ? -1.057 -12.672 2.876 1.00 93.81 81 ASN A N 1
ATOM 661 C CA . ASN A 1 81 ? -1.803 -13.718 3.558 1.00 93.81 81 ASN A CA 1
ATOM 662 C C . ASN A 1 81 ? -3.096 -13.135 4.150 1.00 93.81 81 ASN A C 1
ATOM 664 O O . ASN A 1 81 ? -3.285 -11.918 4.197 1.00 93.81 81 ASN A O 1
ATOM 668 N N . GLN A 1 82 ? -3.986 -14.011 4.621 1.00 92.88 82 GLN A N 1
ATOM 669 C CA . GLN A 1 82 ? -5.272 -13.593 5.186 1.00 92.88 82 GLN A CA 1
ATOM 670 C C . GLN A 1 82 ? -5.141 -12.734 6.451 1.00 92.88 82 GLN A C 1
ATOM 672 O O . GLN A 1 82 ? -6.040 -11.946 6.726 1.00 92.88 82 GLN A O 1
ATOM 677 N N . ASN A 1 83 ? -4.057 -12.868 7.218 1.00 92.69 83 ASN A N 1
ATOM 678 C CA . ASN A 1 83 ? -3.882 -12.106 8.454 1.00 92.69 83 ASN A CA 1
ATOM 679 C C . ASN A 1 83 ? -3.627 -10.632 8.139 1.00 92.69 83 ASN A C 1
ATOM 681 O O . ASN A 1 83 ? -4.352 -9.781 8.638 1.00 92.69 83 ASN A O 1
ATOM 685 N N . PHE A 1 84 ? -2.701 -10.333 7.223 1.00 89.94 84 PHE A N 1
ATOM 686 C CA . PHE A 1 84 ? -2.444 -8.952 6.801 1.00 89.94 84 PHE A CA 1
ATOM 687 C C . PHE A 1 84 ? -3.670 -8.290 6.165 1.00 89.94 84 PHE A C 1
ATOM 689 O O . PHE A 1 84 ? -3.907 -7.108 6.391 1.00 89.94 84 PHE A O 1
ATOM 696 N N . LEU A 1 85 ? -4.473 -9.051 5.411 1.00 93.62 85 LEU A N 1
ATOM 697 C CA . LEU A 1 85 ? -5.732 -8.548 4.853 1.00 93.62 85 LEU A CA 1
ATOM 698 C C . LEU A 1 85 ? -6.756 -8.197 5.943 1.00 93.62 85 LEU A C 1
ATOM 700 O O . LEU A 1 85 ? -7.470 -7.213 5.799 1.00 93.62 85 LEU A O 1
ATOM 704 N N . LYS A 1 86 ? -6.828 -8.981 7.026 1.00 95.00 86 LYS A N 1
ATOM 705 C CA . LYS A 1 86 ? -7.739 -8.733 8.159 1.00 95.00 86 LYS A CA 1
ATOM 706 C C . LYS A 1 86 ? -7.254 -7.630 9.098 1.00 95.00 86 LYS A C 1
ATOM 708 O O . LYS A 1 86 ? -8.069 -7.006 9.765 1.00 95.00 86 LYS A O 1
ATOM 713 N N . GLU A 1 87 ? -5.944 -7.439 9.203 1.00 95.38 87 GLU A N 1
ATOM 714 C CA . GLU A 1 87 ? -5.336 -6.429 10.073 1.00 95.38 87 GLU A CA 1
ATOM 715 C C . GLU A 1 87 ? -5.327 -5.025 9.466 1.00 95.38 87 GLU A C 1
ATOM 717 O O . GLU A 1 87 ? -5.150 -4.057 10.209 1.00 95.38 87 GLU A O 1
ATOM 722 N N . ALA A 1 88 ? -5.460 -4.916 8.142 1.00 97.62 88 ALA A N 1
ATOM 723 C CA . ALA A 1 88 ? -5.555 -3.644 7.448 1.00 97.62 88 ALA A CA 1
ATOM 724 C C . ALA A 1 88 ? -6.935 -3.010 7.670 1.00 97.62 88 ALA A C 1
ATOM 726 O O . ALA A 1 88 ? -7.963 -3.661 7.503 1.00 97.62 88 ALA A O 1
ATOM 727 N N . ASP A 1 89 ? -6.950 -1.714 7.975 1.00 98.25 89 ASP A N 1
ATOM 728 C CA . ASP A 1 89 ? -8.180 -0.921 8.029 1.00 98.25 89 ASP A CA 1
ATOM 729 C C . ASP A 1 89 ? -8.731 -0.681 6.614 1.00 98.25 89 ASP A C 1
ATOM 731 O O . ASP A 1 89 ? -9.939 -0.571 6.411 1.00 98.25 89 ASP A O 1
ATOM 735 N N . ILE A 1 90 ? -7.837 -0.611 5.619 1.00 98.00 90 ILE A N 1
ATOM 736 C CA . ILE A 1 90 ? -8.193 -0.541 4.202 1.00 98.00 90 ILE A CA 1
ATOM 737 C C . ILE A 1 90 ? -7.095 -1.140 3.315 1.00 98.00 90 ILE A C 1
ATOM 739 O O . ILE A 1 90 ? -5.896 -1.003 3.583 1.00 98.00 90 ILE A O 1
ATOM 743 N N . VAL A 1 91 ? -7.517 -1.779 2.223 1.00 97.69 91 VAL A N 1
ATOM 744 C CA . VAL A 1 91 ? -6.636 -2.285 1.166 1.00 97.69 91 VAL A CA 1
ATOM 745 C C . VAL A 1 91 ? -6.751 -1.380 -0.058 1.00 97.69 91 VAL A C 1
ATOM 747 O O . VAL A 1 91 ? -7.848 -1.140 -0.559 1.00 97.69 91 VAL A O 1
ATOM 750 N N . LEU A 1 92 ? -5.618 -0.881 -0.548 1.00 97.38 92 LEU A N 1
ATOM 751 C CA . LEU A 1 92 ? -5.533 -0.025 -1.726 1.00 97.38 92 LEU A CA 1
ATOM 752 C C . LEU A 1 92 ? -4.815 -0.761 -2.858 1.00 97.38 92 LEU A C 1
ATOM 754 O O . LEU A 1 92 ? -3.599 -0.942 -2.821 1.00 97.38 92 LEU A O 1
ATOM 758 N N . VAL A 1 93 ? -5.553 -1.135 -3.899 1.00 96.88 93 VAL A N 1
ATOM 759 C CA . VAL A 1 93 ? -4.959 -1.670 -5.130 1.00 96.88 93 VAL A CA 1
ATOM 760 C C . VAL A 1 93 ? -4.500 -0.501 -5.990 1.00 96.88 93 VAL A C 1
ATOM 762 O O . VAL A 1 93 ? -5.324 0.285 -6.456 1.00 96.88 93 VAL A O 1
ATOM 765 N N . THR A 1 94 ? -3.187 -0.357 -6.183 1.00 96.19 94 THR A N 1
ATOM 766 C CA . THR A 1 94 ? -2.642 0.686 -7.074 1.00 96.19 94 THR A CA 1
ATOM 767 C C . THR A 1 94 ? -2.164 0.124 -8.403 1.00 96.19 94 THR A C 1
ATOM 769 O O . THR A 1 94 ? -2.149 0.856 -9.391 1.00 96.19 94 THR A O 1
ATOM 772 N N . THR A 1 95 ? -1.830 -1.170 -8.440 1.00 95.56 95 THR A N 1
ATOM 773 C CA . THR A 1 95 ? -1.498 -1.884 -9.674 1.00 95.56 95 THR A CA 1
ATOM 774 C C . THR A 1 95 ? -2.232 -3.216 -9.727 1.00 95.56 95 THR A C 1
ATOM 776 O O . THR A 1 95 ? -2.111 -4.040 -8.822 1.00 95.56 95 THR A O 1
ATOM 779 N N . ASP A 1 96 ? -2.978 -3.421 -10.808 1.00 94.94 96 ASP A N 1
ATOM 780 C CA . ASP A 1 96 ? -3.734 -4.640 -11.097 1.00 94.94 96 ASP A CA 1
ATOM 781 C C . ASP A 1 96 ? -2.810 -5.746 -11.638 1.00 94.94 96 ASP A C 1
ATOM 783 O O . ASP A 1 96 ? -2.825 -6.058 -12.826 1.00 94.94 96 ASP A O 1
ATOM 787 N N . HIS A 1 97 ? -1.931 -6.290 -10.795 1.00 95.56 97 HIS A N 1
ATOM 788 C CA . HIS A 1 97 ? -1.122 -7.455 -11.166 1.00 95.56 97 HIS A CA 1
ATOM 789 C C . HIS A 1 97 ? -2.002 -8.675 -11.417 1.00 95.56 97 HIS A C 1
ATOM 791 O O . HIS A 1 97 ? -2.951 -8.908 -10.679 1.00 95.56 97 HIS A O 1
ATOM 797 N N . SER A 1 98 ? -1.627 -9.519 -12.380 1.00 95.69 98 SER A N 1
ATOM 798 C CA . SER A 1 98 ? -2.347 -10.777 -12.656 1.00 95.69 98 SER A CA 1
ATOM 799 C C . SER A 1 98 ? -2.321 -11.774 -11.484 1.00 95.69 98 SER A C 1
ATOM 801 O O . SER A 1 98 ? -2.997 -12.795 -11.523 1.00 95.69 98 SER A O 1
ATOM 803 N N . PHE A 1 99 ? -1.500 -11.508 -10.468 1.00 93.81 99 PHE A N 1
ATOM 804 C CA . PHE A 1 99 ? -1.394 -12.293 -9.242 1.00 93.81 99 PHE A CA 1
ATOM 805 C C . PHE A 1 99 ? -2.549 -12.058 -8.250 1.00 93.81 99 PHE A C 1
ATOM 807 O O . PHE A 1 99 ? -2.797 -12.930 -7.417 1.00 93.81 99 PHE A O 1
ATOM 814 N N . TYR A 1 100 ? -3.188 -10.883 -8.284 1.00 90.38 100 TYR A N 1
ATOM 815 C CA . TYR A 1 100 ? -4.269 -10.503 -7.364 1.00 90.38 100 TYR A CA 1
ATOM 816 C C . TYR A 1 100 ? -5.629 -10.999 -7.849 1.00 90.38 100 TYR A C 1
ATOM 818 O O . TYR A 1 100 ? -6.442 -11.353 -6.965 1.00 90.38 100 TYR A O 1
#

Sequence (100 aa):
MPFYVVERLTEILNQHRICLNGARILILGVTYKKDIADLRESPALKIIKLLEKREAKVSYHDPHIATFSLEDRRYTSIKLNQNFLKEADIVLVTTDHSFY

Organism: NCBI:txid412755

Radius of gyration: 12.8 Å; Cα contacts (8 Å, |Δi|>4): 166; chains: 1; bounding box: 33×27×27 Å

pLDDT: mean 96.03, std 2.47, range [85.5, 98.38]

Solvent-accessible surface area (backbone atoms only — not comparable to full-atom values): 5733 Å² total; per-residue (Å²): 110,49,68,59,53,54,52,53,50,44,55,55,35,47,78,72,74,41,58,55,58,66,33,33,36,35,31,34,29,49,35,56,48,62,85,44,77,42,59,76,89,16,58,42,58,56,34,52,55,55,42,45,77,47,50,25,42,75,47,41,31,35,100,68,46,62,62,54,72,59,88,96,44,78,46,66,40,52,82,89,48,74,65,63,62,68,67,28,77,42,78,46,77,70,29,81,37,93,87,116

Secondary structure (DSSP, 8-state):
-HHHHHHHHHHHHHHTT--STT-EEEEE--SSSTTS---TT-HHHHHHHHHHTTT-EEEEE-SS-SEEEETTEEEEPPPP-HHHHHH-SEEEE-S--TT-

Nearest PDB structures (foldseek):
  4r16-assembly1_B  TM=9.114E-01  e=6.879E-05  Pyrococcus horikoshii OT3
  4xrr-assembly1_B  TM=9.126E-01  e=1.648E-03  Micromonospora echinospora
  4xr9-assembly1_A  TM=8.917E-01  e=1.447E-03  Micromonospora echinospora
  4xrr-assembly1_A  TM=9.049E-01  e=3.151E-03  Micromonospora echinospora
  4xr9-assembly1_B  TM=9.119E-01  e=8.888E-03  Micromonospora echinospora

Mean predicted aligned error: 2.57 Å